Protein AF-A0A355FZD2-F1 (afdb_monomer_lite)

pLDDT: mean 85.62, std 5.89, range [58.22, 92.94]

Radius of gyration: 15.49 Å; chains: 1; bounding box: 41×20×41 Å

Sequence (109 aa):
MLLRSAFLITLTTYLLLILAESLKPGFVSNYFSAHWLLLVSLVLFAGTVHRGKSLEISPWLGWVLTTVVAIVAGVVTWNLGEPLGSLRPILTLLALALPFTIHRILDPS

Foldseek 3Di:
DVLLVLLVVLVLVLLVVLLVCLVPPCPDVVPHDSVVSVVVSVVSVVVCVVVVHDNPDPPVNLVVVLQSQLSSQLSNLLSVVPVVPPCSVVNSVCSNCVSVVVSCVVPVD

Secondary structure (DSSP, 8-state):
-HHHHHHHHHHHHHHHHHHHHHHSTTTTTTT--THHHHHHHHHHHHHHHHTT------HHHHHHHHHHHHHHHHHHHHHHTGGGGGGHHHHHHHHHHHHHHHHHHH---

Structure (mmCIF, N/CA/C/O backbone):
data_AF-A0A355FZD2-F1
#
_entry.id   AF-A0A355FZD2-F1
#
loop_
_atom_site.group_PDB
_atom_site.id
_atom_site.type_symbol
_atom_site.label_atom_id
_atom_site.label_alt_id
_atom_site.label_comp_id
_atom_site.label_asym_id
_atom_site.label_entity_id
_atom_site.label_seq_id
_atom_site.pdbx_PDB_ins_code
_atom_site.Cartn_x
_atom_site.Cartn_y
_atom_site.Cartn_z
_atom_site.occupancy
_atom_site.B_iso_or_equiv
_atom_site.auth_seq_id
_atom_site.auth_comp_id
_atom_site.auth_asym_id
_atom_site.auth_atom_id
_atom_site.pdbx_PDB_model_num
ATOM 1 N N . MET A 1 1 ? 17.642 -3.879 -12.664 1.00 65.94 1 MET A N 1
ATOM 2 C CA . MET A 1 1 ? 17.186 -5.112 -12.003 1.00 65.94 1 MET A CA 1
ATOM 3 C C . MET A 1 1 ? 17.273 -4.950 -10.496 1.00 65.94 1 MET A C 1
ATOM 5 O O . MET A 1 1 ? 16.217 -4.769 -9.921 1.00 65.94 1 MET A O 1
ATOM 9 N N . LEU A 1 2 ? 18.463 -4.818 -9.892 1.00 81.38 2 LEU A N 1
ATOM 10 C CA . LEU A 1 2 ? 18.624 -4.636 -8.433 1.00 81.38 2 LEU A CA 1
ATOM 11 C C . LEU A 1 2 ? 17.707 -3.571 -7.794 1.00 81.38 2 LEU A C 1
ATOM 13 O O . LEU A 1 2 ? 16.952 -3.904 -6.894 1.00 81.38 2 LEU A O 1
ATOM 17 N N . LEU A 1 3 ? 17.696 -2.329 -8.298 1.00 82.56 3 LEU A N 1
ATOM 18 C CA . LEU A 1 3 ? 16.832 -1.254 -7.766 1.00 82.56 3 LEU A CA 1
ATOM 19 C C . LEU A 1 3 ? 15.327 -1.563 -7.852 1.00 82.56 3 LEU A C 1
ATOM 21 O O . LEU A 1 3 ? 14.585 -1.209 -6.946 1.00 82.56 3 LEU A O 1
ATOM 25 N N . ARG A 1 4 ? 14.885 -2.252 -8.915 1.00 77.62 4 ARG A N 1
ATOM 26 C CA . ARG A 1 4 ? 13.473 -2.627 -9.109 1.00 77.62 4 ARG A CA 1
ATOM 27 C C . ARG A 1 4 ? 13.054 -3.687 -8.095 1.00 77.62 4 ARG A C 1
ATOM 29 O O . ARG A 1 4 ? 12.030 -3.546 -7.443 1.00 77.62 4 ARG A O 1
ATOM 36 N N . SER A 1 5 ? 13.866 -4.734 -7.956 1.00 83.88 5 SER A N 1
ATOM 37 C CA . SER A 1 5 ? 13.629 -5.799 -6.982 1.00 83.88 5 SER A CA 1
ATOM 38 C C . SER A 1 5 ? 13.672 -5.251 -5.559 1.00 83.88 5 SER A C 1
ATOM 40 O O . SER A 1 5 ? 12.774 -5.538 -4.778 1.00 83.88 5 SER A O 1
ATOM 42 N N . ALA A 1 6 ? 14.657 -4.402 -5.249 1.00 85.75 6 ALA A N 1
ATOM 43 C CA . ALA A 1 6 ? 14.754 -3.733 -3.958 1.00 85.75 6 ALA A C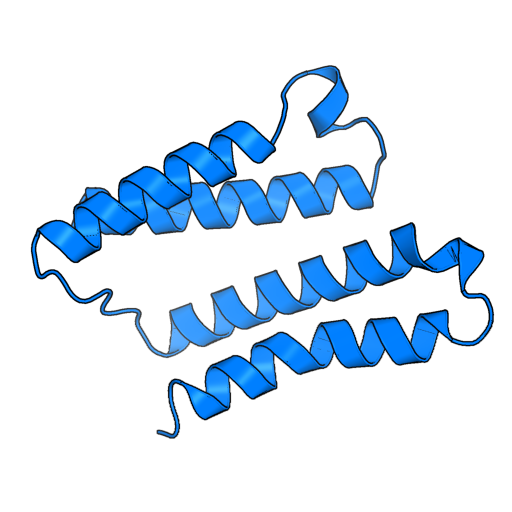A 1
ATOM 44 C C . ALA A 1 6 ? 13.506 -2.888 -3.672 1.00 85.75 6 ALA A C 1
ATOM 46 O O . ALA A 1 6 ? 12.935 -3.047 -2.604 1.00 85.75 6 ALA A O 1
ATOM 47 N N . PHE A 1 7 ? 13.042 -2.078 -4.636 1.00 87.25 7 PHE A N 1
ATOM 48 C CA . PHE A 1 7 ? 11.809 -1.292 -4.514 1.00 87.25 7 PHE A CA 1
ATOM 49 C C . PHE A 1 7 ? 10.596 -2.171 -4.186 1.00 87.25 7 PHE A C 1
ATOM 51 O O . PHE A 1 7 ? 9.903 -1.915 -3.203 1.00 87.25 7 PHE A O 1
ATOM 58 N N . LEU A 1 8 ? 10.362 -3.227 -4.974 1.00 85.81 8 LEU A N 1
ATOM 59 C CA . LEU A 1 8 ? 9.219 -4.122 -4.779 1.00 85.81 8 LEU A CA 1
ATOM 60 C C . LEU A 1 8 ? 9.273 -4.831 -3.424 1.00 85.81 8 LEU A C 1
ATOM 62 O O . LEU A 1 8 ? 8.253 -4.928 -2.745 1.00 85.81 8 LEU A O 1
ATOM 66 N N . ILE A 1 9 ? 10.457 -5.284 -3.008 1.00 87.38 9 ILE A N 1
ATOM 67 C CA . ILE A 1 9 ? 10.660 -5.911 -1.700 1.00 87.38 9 ILE A CA 1
ATOM 68 C C . ILE A 1 9 ? 10.382 -4.899 -0.588 1.00 87.38 9 ILE A C 1
ATOM 70 O O . ILE A 1 9 ? 9.591 -5.192 0.302 1.00 87.38 9 ILE A O 1
ATOM 74 N N . THR A 1 10 ? 10.968 -3.697 -0.640 1.00 89.19 10 THR A N 1
ATOM 75 C CA . THR A 1 10 ? 10.756 -2.677 0.401 1.00 89.19 10 THR A CA 1
ATOM 76 C C . THR A 1 10 ? 9.303 -2.233 0.488 1.00 89.19 10 THR A C 1
ATOM 78 O O . THR A 1 10 ? 8.785 -2.094 1.593 1.00 89.19 10 THR A O 1
ATOM 81 N N . LEU A 1 11 ? 8.629 -2.071 -0.653 1.00 88.50 11 LEU A N 1
ATOM 82 C CA . LEU A 1 11 ? 7.221 -1.694 -0.705 1.00 88.50 11 LEU A CA 1
ATOM 83 C C . LEU A 1 11 ? 6.332 -2.799 -0.129 1.00 88.50 11 LEU A C 1
ATOM 85 O O . LEU A 1 11 ? 5.464 -2.525 0.694 1.00 88.50 11 LEU A O 1
ATOM 89 N N . THR A 1 12 ? 6.574 -4.051 -0.517 1.00 87.06 12 THR A N 1
ATOM 90 C CA . THR A 1 12 ? 5.804 -5.198 -0.012 1.00 87.06 12 THR A CA 1
ATOM 91 C C . THR A 1 12 ? 6.009 -5.368 1.491 1.00 87.06 12 THR A C 1
ATOM 93 O O . THR A 1 12 ? 5.039 -5.511 2.232 1.00 87.06 12 THR A O 1
ATOM 96 N N . THR A 1 13 ? 7.251 -5.278 1.970 1.00 88.81 13 THR A N 1
ATOM 97 C CA . THR A 1 13 ? 7.566 -5.330 3.403 1.00 88.81 13 THR A CA 1
ATOM 98 C C . THR A 1 13 ? 6.885 -4.197 4.164 1.00 88.81 13 THR A C 1
ATOM 100 O O . THR A 1 13 ? 6.306 -4.437 5.219 1.00 88.81 13 THR A O 1
ATOM 103 N N . TYR A 1 14 ? 6.895 -2.975 3.627 1.00 90.94 14 TYR A N 1
ATOM 104 C CA . TYR A 1 14 ? 6.184 -1.845 4.223 1.00 90.94 14 TYR A CA 1
ATOM 105 C C . TYR A 1 14 ? 4.677 -2.110 4.349 1.00 90.94 14 TYR A C 1
ATOM 107 O O . TYR A 1 14 ? 4.111 -1.917 5.425 1.00 90.94 14 TYR A O 1
ATOM 115 N N . LEU A 1 15 ? 4.043 -2.609 3.284 1.00 88.62 15 LEU A N 1
ATOM 116 C CA . LEU A 1 15 ? 2.618 -2.954 3.279 1.00 88.62 15 LEU A CA 1
ATOM 117 C C . LEU A 1 15 ? 2.284 -4.027 4.324 1.00 88.62 15 LEU A C 1
ATOM 119 O O . LEU A 1 15 ? 1.316 -3.877 5.070 1.00 88.62 15 LEU A O 1
ATOM 123 N N . LEU A 1 16 ? 3.105 -5.075 4.429 1.00 87.75 16 LEU A N 1
ATOM 124 C CA . LEU A 1 16 ? 2.932 -6.129 5.433 1.00 87.75 16 LEU A CA 1
ATOM 125 C C . LEU A 1 16 ? 3.109 -5.608 6.865 1.00 87.75 16 LEU A C 1
ATOM 127 O O . LEU A 1 16 ? 2.367 -6.007 7.760 1.00 87.75 16 LEU A O 1
ATOM 131 N N . LEU A 1 17 ? 4.062 -4.704 7.091 1.00 88.50 17 LEU A N 1
ATOM 132 C CA . LEU A 1 17 ? 4.277 -4.101 8.405 1.00 88.50 17 LEU A CA 1
ATOM 133 C C . LEU A 1 17 ? 3.117 -3.189 8.811 1.00 88.50 17 LEU A C 1
ATOM 135 O O . LEU A 1 17 ? 2.677 -3.253 9.955 1.00 88.50 17 LEU A O 1
ATOM 139 N N . ILE A 1 18 ? 2.570 -2.397 7.885 1.00 87.88 18 ILE A N 1
ATOM 140 C CA . ILE A 1 18 ? 1.353 -1.616 8.153 1.00 87.88 18 ILE A CA 1
ATOM 141 C C . ILE A 1 18 ? 0.168 -2.521 8.458 1.00 87.88 18 ILE A C 1
ATOM 143 O O . ILE A 1 18 ? -0.616 -2.219 9.360 1.00 87.88 18 ILE A O 1
ATOM 147 N N . LEU A 1 19 ? 0.033 -3.632 7.733 1.00 86.25 19 LEU A N 1
ATOM 148 C CA . LEU A 1 19 ? -1.014 -4.605 8.013 1.00 86.25 19 LEU A CA 1
ATOM 149 C C . LEU A 1 19 ? -0.884 -5.145 9.440 1.00 86.25 19 LEU A C 1
ATOM 151 O O . LEU A 1 19 ? -1.860 -5.155 10.185 1.00 86.25 19 LEU A O 1
ATOM 155 N N . ALA A 1 20 ? 0.325 -5.544 9.836 1.00 85.75 20 ALA A N 1
ATOM 156 C CA . ALA A 1 20 ? 0.597 -6.056 11.173 1.00 85.75 20 ALA A CA 1
ATOM 157 C C . ALA A 1 20 ? 0.345 -5.005 12.269 1.00 85.75 20 ALA A C 1
ATOM 159 O O . ALA A 1 20 ? -0.284 -5.325 13.276 1.00 85.75 20 ALA A O 1
ATOM 160 N N . GLU A 1 21 ? 0.761 -3.754 12.050 1.00 87.56 21 GLU A N 1
ATOM 161 C CA . GLU A 1 21 ? 0.470 -2.623 12.945 1.00 87.56 21 GLU A CA 1
ATOM 162 C C . GLU A 1 21 ? -1.038 -2.387 13.094 1.00 87.56 21 GLU A C 1
ATOM 164 O O . GLU A 1 21 ? -1.527 -2.125 14.189 1.00 87.56 21 GLU A O 1
ATOM 169 N N . SER A 1 22 ? -1.791 -2.526 12.001 1.00 82.81 22 SER A N 1
ATOM 170 C CA . SER A 1 22 ? -3.246 -2.344 12.008 1.00 82.81 22 SER A CA 1
ATOM 171 C C . SER A 1 22 ? -3.966 -3.466 12.756 1.00 82.81 22 SER A C 1
ATOM 173 O O . SER A 1 22 ? -4.980 -3.222 13.400 1.00 82.81 22 SER A O 1
ATOM 175 N N . LEU A 1 23 ? -3.457 -4.700 12.678 1.00 85.12 23 LEU A N 1
ATOM 176 C CA . LEU A 1 23 ? -4.012 -5.843 13.409 1.00 85.12 23 LEU A CA 1
ATOM 177 C C . LEU A 1 23 ? -3.659 -5.805 14.900 1.00 85.12 23 LEU A C 1
ATOM 179 O O . LEU A 1 23 ? -4.458 -6.226 15.735 1.00 85.12 23 LEU A O 1
ATOM 183 N N . LYS A 1 24 ? -2.461 -5.321 15.238 1.00 85.50 24 LYS A N 1
ATOM 184 C CA . LYS A 1 24 ? -1.993 -5.175 16.614 1.00 85.50 24 LYS A CA 1
ATOM 185 C C . LYS A 1 24 ? -1.289 -3.822 16.773 1.00 85.50 24 LYS A C 1
ATOM 187 O O . LYS A 1 24 ? -0.100 -3.727 16.453 1.00 85.50 24 LYS A O 1
ATOM 192 N N . PRO A 1 25 ? -1.985 -2.807 17.318 1.00 85.12 25 PRO A N 1
ATOM 193 C CA . PRO A 1 25 ? -1.392 -1.499 17.573 1.00 85.12 25 PRO A CA 1
ATOM 194 C C . PRO A 1 25 ? -0.110 -1.622 18.405 1.00 85.12 25 PRO A C 1
ATOM 196 O O . PRO A 1 25 ? -0.077 -2.359 19.396 1.00 85.12 25 PRO A O 1
ATOM 199 N N . GLY A 1 26 ? 0.955 -0.932 17.995 1.00 85.19 26 GLY A N 1
ATOM 200 C CA . GLY A 1 26 ? 2.258 -1.002 18.659 1.00 85.19 26 GLY A CA 1
ATOM 201 C C . GLY A 1 26 ? 3.159 -2.153 18.200 1.00 85.19 26 GLY A C 1
ATOM 202 O O . GLY A 1 26 ? 4.290 -2.251 18.670 1.00 85.19 26 GLY A O 1
ATOM 203 N N . PHE A 1 27 ? 2.718 -3.053 17.316 1.00 86.81 27 PHE A N 1
ATOM 204 C CA . PHE A 1 27 ? 3.550 -4.190 16.903 1.00 86.81 27 PHE A CA 1
ATOM 205 C C . PHE A 1 27 ? 4.839 -3.757 16.192 1.00 86.81 27 PHE A C 1
ATOM 207 O O . PHE A 1 27 ? 5.918 -4.263 16.503 1.00 86.81 27 PHE A O 1
ATOM 214 N N . VAL A 1 28 ? 4.735 -2.810 15.265 1.00 85.56 28 VAL A N 1
ATOM 215 C CA . VAL A 1 28 ? 5.866 -2.247 14.524 1.00 85.56 28 VAL A CA 1
ATOM 216 C C . VAL A 1 28 ? 6.313 -0.949 15.181 1.00 85.56 28 VAL A C 1
ATOM 218 O O . VAL A 1 28 ? 7.502 -0.785 15.454 1.00 85.56 28 VAL A O 1
ATOM 221 N N . SER A 1 29 ? 5.370 -0.059 15.500 1.00 87.69 29 SER A N 1
ATOM 222 C CA . SER A 1 29 ? 5.669 1.303 15.963 1.00 87.69 29 SER A CA 1
ATOM 223 C C . SER A 1 29 ? 6.415 1.375 17.304 1.00 87.69 29 SER A C 1
ATOM 225 O O . SER A 1 29 ? 7.146 2.341 17.519 1.00 87.69 29 SER A O 1
ATOM 227 N N . ASN A 1 30 ? 6.336 0.344 18.158 1.00 86.81 30 ASN A N 1
ATOM 228 C CA . ASN A 1 30 ? 7.112 0.283 19.407 1.00 86.81 30 ASN A CA 1
ATOM 229 C C . ASN A 1 30 ? 8.620 0.087 19.187 1.00 86.81 30 ASN A C 1
ATOM 231 O O . ASN A 1 30 ? 9.413 0.413 20.067 1.00 86.81 30 ASN A O 1
ATOM 235 N N . TYR A 1 31 ? 9.021 -0.464 18.040 1.00 85.31 31 TYR A N 1
ATOM 236 C CA . TYR A 1 31 ? 10.417 -0.806 17.754 1.00 85.31 31 TYR A CA 1
ATOM 237 C C . TYR A 1 31 ? 10.975 -0.035 16.560 1.00 85.31 31 TYR A C 1
ATOM 239 O O . TYR A 1 31 ? 12.179 0.208 16.483 1.00 85.31 31 TYR A O 1
ATOM 247 N N . PHE A 1 32 ? 10.119 0.331 15.605 1.00 84.81 32 PHE A N 1
ATOM 248 C CA . PHE A 1 32 ? 10.534 0.891 14.330 1.00 84.81 32 PHE A CA 1
ATOM 249 C C . PHE A 1 32 ? 9.409 1.700 13.672 1.00 84.81 32 PHE A C 1
ATOM 251 O O . PHE A 1 32 ? 8.264 1.263 13.592 1.00 84.81 32 PHE A O 1
ATOM 258 N N . SER A 1 33 ? 9.727 2.866 13.107 1.00 85.69 33 SER A N 1
ATOM 259 C CA . SER A 1 33 ? 8.752 3.590 12.284 1.00 85.69 33 SER A CA 1
ATOM 260 C C . SER A 1 33 ? 8.736 3.023 10.865 1.00 85.69 33 SER A C 1
ATOM 262 O O . SER A 1 33 ? 9.652 3.265 10.077 1.00 85.69 33 SER A O 1
ATOM 264 N N . ALA A 1 34 ? 7.659 2.308 10.517 1.00 84.00 34 ALA A N 1
ATOM 265 C CA . ALA A 1 34 ? 7.460 1.720 9.189 1.00 84.00 34 ALA A CA 1
ATOM 266 C C . ALA A 1 34 ? 7.582 2.752 8.051 1.00 84.00 34 ALA A C 1
ATOM 268 O O . ALA A 1 34 ? 7.999 2.413 6.948 1.00 84.00 34 ALA A O 1
ATOM 269 N N . HIS A 1 35 ? 7.293 4.029 8.317 1.00 86.81 35 HIS A N 1
ATOM 270 C CA . HIS A 1 35 ? 7.381 5.117 7.340 1.00 86.81 35 HIS A CA 1
ATOM 271 C C . HIS A 1 35 ? 8.799 5.337 6.788 1.00 86.81 35 HIS A C 1
ATOM 273 O O . HIS A 1 35 ? 8.943 5.802 5.658 1.00 86.81 35 HIS A O 1
ATOM 279 N N . TRP A 1 36 ? 9.851 4.941 7.514 1.00 86.44 36 TRP A N 1
ATOM 280 C CA . TRP A 1 36 ? 11.212 4.958 6.969 1.00 86.44 36 TRP A CA 1
ATOM 281 C C . TRP A 1 36 ? 11.371 4.009 5.779 1.00 86.44 36 TRP A C 1
ATOM 283 O O . TRP A 1 36 ? 12.063 4.343 4.819 1.00 86.44 36 TRP A O 1
ATOM 293 N N . LEU A 1 37 ? 10.689 2.859 5.788 1.00 87.25 37 LEU A N 1
ATOM 294 C CA . LEU A 1 37 ? 10.692 1.938 4.647 1.00 87.25 37 LEU A CA 1
ATOM 295 C C . LEU A 1 37 ? 9.952 2.521 3.446 1.00 87.25 37 LEU A C 1
ATOM 297 O O . LEU A 1 37 ? 10.393 2.317 2.318 1.00 87.25 37 LEU A O 1
ATOM 301 N N . LEU A 1 38 ? 8.881 3.288 3.673 1.00 88.19 38 LEU A N 1
ATOM 302 C CA . LEU A 1 38 ? 8.213 4.022 2.599 1.00 88.19 38 LEU A CA 1
ATOM 303 C C . LEU A 1 38 ? 9.162 5.042 1.961 1.00 88.19 38 LEU A C 1
ATOM 305 O O . LEU A 1 38 ? 9.241 5.120 0.736 1.00 88.19 38 LEU A O 1
ATOM 309 N N . LEU A 1 39 ? 9.925 5.775 2.775 1.00 87.69 39 LEU A N 1
ATOM 310 C CA . LEU A 1 39 ? 10.909 6.737 2.282 1.00 87.69 39 LEU A CA 1
ATOM 311 C C . LEU A 1 39 ? 12.011 6.050 1.459 1.00 87.69 39 LEU A C 1
ATOM 313 O O . LEU A 1 39 ? 12.312 6.491 0.351 1.00 87.69 39 LEU A O 1
ATOM 317 N N . VAL A 1 40 ? 12.555 4.926 1.940 1.00 88.56 40 VAL A N 1
ATOM 318 C CA . VAL A 1 40 ? 13.521 4.111 1.178 1.00 88.56 40 VAL A CA 1
ATOM 319 C C . VAL A 1 40 ? 12.909 3.623 -0.137 1.00 88.56 40 VAL A C 1
ATOM 321 O O . VAL A 1 40 ? 13.534 3.739 -1.192 1.00 88.56 40 VAL A O 1
ATOM 324 N N . SER A 1 41 ? 11.671 3.131 -0.098 1.00 88.75 41 SER A N 1
ATOM 325 C CA . SER A 1 41 ? 10.947 2.682 -1.286 1.00 88.75 41 SER A CA 1
ATOM 326 C C . SER A 1 41 ? 10.784 3.814 -2.306 1.00 88.75 41 SER A C 1
ATOM 328 O O . SER A 1 41 ? 11.004 3.608 -3.499 1.00 88.75 41 SER A O 1
ATOM 330 N N . LEU A 1 42 ? 10.470 5.031 -1.857 1.00 89.06 42 LEU A N 1
ATOM 331 C CA . LEU A 1 42 ? 10.341 6.200 -2.727 1.00 89.06 42 LEU A CA 1
ATOM 332 C C . LEU A 1 42 ? 11.675 6.565 -3.400 1.00 89.06 42 LEU A C 1
ATOM 334 O O . LEU A 1 42 ? 11.706 6.840 -4.600 1.00 89.06 42 LEU A O 1
ATOM 338 N N . VAL A 1 43 ? 12.786 6.505 -2.661 1.00 89.62 43 VAL A N 1
ATOM 339 C CA . VAL A 1 43 ? 14.134 6.745 -3.207 1.00 89.62 43 VAL A CA 1
ATOM 340 C C . VAL A 1 43 ? 14.502 5.690 -4.255 1.00 89.62 43 VAL A C 1
ATOM 342 O O . VAL A 1 43 ? 15.010 6.029 -5.327 1.00 89.62 43 VAL A O 1
ATOM 345 N N . LEU A 1 44 ? 14.212 4.413 -3.991 1.00 88.06 44 LEU A N 1
ATOM 346 C CA . LEU A 1 44 ? 14.460 3.324 -4.942 1.00 88.06 44 LEU A CA 1
ATOM 347 C C . LEU A 1 44 ? 13.602 3.464 -6.207 1.00 88.06 44 LEU A C 1
ATOM 349 O O . LEU A 1 44 ? 14.094 3.231 -7.317 1.00 88.06 44 LEU A O 1
ATOM 353 N N . PHE A 1 45 ? 12.348 3.893 -6.059 1.00 87.12 45 PHE A N 1
ATOM 354 C CA . PHE A 1 45 ? 11.467 4.205 -7.181 1.00 87.12 45 PHE A CA 1
ATOM 355 C C . PHE A 1 45 ? 12.027 5.352 -8.028 1.00 87.12 45 PHE A C 1
ATOM 357 O O . PHE A 1 45 ? 12.239 5.180 -9.230 1.00 87.12 45 PHE A O 1
ATOM 364 N N . ALA A 1 46 ? 12.366 6.481 -7.4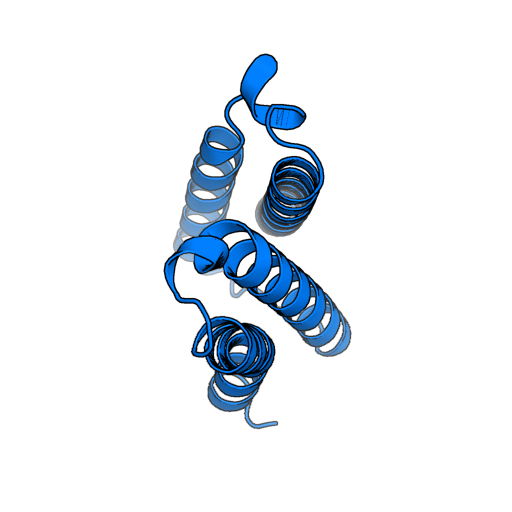00 1.00 86.06 46 ALA A N 1
ATOM 365 C CA . ALA A 1 46 ? 12.944 7.639 -8.078 1.00 86.06 46 ALA A CA 1
ATOM 366 C C . ALA A 1 46 ? 14.242 7.279 -8.820 1.00 86.06 46 ALA A C 1
ATOM 368 O O . ALA A 1 46 ? 14.412 7.634 -9.986 1.00 86.06 46 ALA A O 1
ATOM 369 N N . GLY A 1 47 ? 15.124 6.489 -8.197 1.00 84.38 47 GLY A N 1
ATOM 370 C CA . GLY A 1 47 ? 16.349 5.998 -8.835 1.00 84.38 47 GLY A CA 1
ATOM 371 C C . GLY A 1 47 ? 16.092 5.056 -10.020 1.00 84.38 47 GLY A C 1
ATOM 372 O O . GLY A 1 47 ? 16.887 5.006 -10.962 1.00 84.38 47 GLY A O 1
ATOM 373 N N . THR A 1 48 ? 14.978 4.323 -10.008 1.00 84.06 48 THR A N 1
ATOM 374 C CA . THR A 1 48 ? 14.564 3.458 -11.120 1.00 84.06 48 THR A CA 1
ATOM 375 C C . THR A 1 48 ? 14.056 4.287 -12.303 1.00 84.06 48 THR A C 1
ATOM 377 O O . THR A 1 48 ? 14.508 4.071 -13.432 1.00 84.06 48 THR A O 1
ATOM 380 N N . VAL A 1 49 ? 13.193 5.272 -12.036 1.00 83.19 49 VAL A N 1
ATOM 381 C CA . VAL A 1 49 ? 12.647 6.195 -13.046 1.00 83.19 49 VAL A CA 1
ATOM 382 C C . VAL A 1 49 ? 13.751 7.056 -13.660 1.00 83.19 49 VAL A C 1
ATOM 384 O O . VAL A 1 49 ? 13.840 7.152 -14.881 1.00 83.19 49 VAL A O 1
ATOM 387 N N . HIS A 1 50 ? 14.653 7.605 -12.840 1.00 85.44 50 HIS A N 1
ATOM 388 C CA . HIS A 1 50 ? 15.767 8.438 -13.308 1.00 85.44 50 HIS A CA 1
ATOM 389 C C . HIS A 1 50 ? 16.684 7.707 -14.301 1.00 85.44 50 HIS A C 1
ATOM 391 O O . HIS A 1 50 ? 17.231 8.314 -15.215 1.00 85.44 50 HIS A O 1
ATOM 397 N N . ARG A 1 51 ? 16.821 6.380 -14.177 1.00 83.62 51 ARG A N 1
ATOM 398 C CA . ARG A 1 51 ? 17.606 5.555 -15.111 1.00 83.62 51 ARG A CA 1
ATOM 399 C C . ARG A 1 51 ? 16.850 5.183 -16.394 1.00 83.62 51 ARG A C 1
ATOM 401 O O . ARG A 1 51 ? 17.312 4.299 -17.114 1.00 83.62 51 ARG A O 1
ATOM 408 N N . GLY A 1 52 ? 15.684 5.780 -16.648 1.00 73.38 52 GLY A N 1
ATOM 409 C CA . GLY A 1 52 ? 14.840 5.481 -17.811 1.00 73.38 52 GLY A CA 1
ATOM 410 C C . GLY A 1 52 ? 14.312 4.045 -17.821 1.00 73.38 52 GLY A C 1
ATOM 411 O O . GLY A 1 52 ? 13.941 3.515 -18.865 1.00 73.38 52 GLY A O 1
ATOM 412 N N . LYS A 1 53 ? 14.325 3.364 -16.670 1.00 73.56 53 LYS A N 1
ATOM 413 C CA . LYS A 1 53 ? 13.958 1.954 -16.569 1.00 73.56 53 LYS A CA 1
ATOM 414 C C . LYS A 1 53 ? 12.486 1.841 -16.190 1.00 73.56 53 LYS A C 1
ATOM 416 O O . LYS A 1 53 ? 12.160 1.939 -15.016 1.00 73.56 53 LYS A O 1
ATOM 421 N N . SER A 1 54 ? 11.631 1.517 -17.163 1.00 67.56 54 SER A N 1
ATOM 422 C CA . SER A 1 54 ? 10.227 1.127 -16.930 1.00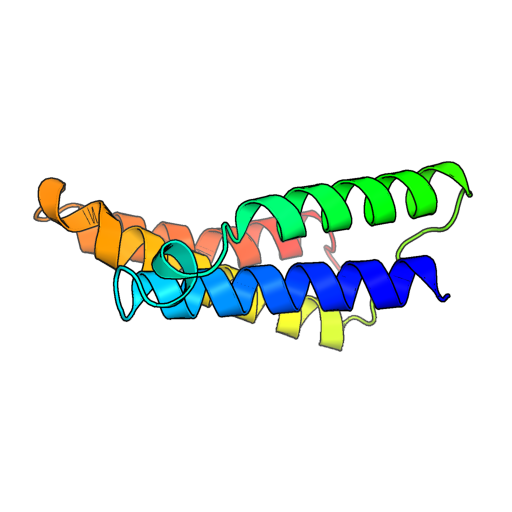 67.56 54 SER A CA 1
ATOM 423 C C . SER A 1 54 ? 10.134 -0.000 -15.894 1.00 67.56 54 SER A C 1
ATOM 425 O O . SER A 1 54 ? 10.930 -0.937 -15.941 1.00 67.56 54 SER A O 1
ATOM 427 N N . LEU A 1 55 ? 9.213 0.071 -14.934 1.00 69.75 55 LEU A N 1
ATOM 428 C CA . LEU A 1 55 ? 8.904 -1.073 -14.078 1.00 69.75 55 LEU A CA 1
ATOM 429 C C . LEU A 1 55 ? 8.055 -2.055 -14.888 1.00 69.75 55 LEU A C 1
ATOM 431 O O . LEU A 1 55 ? 6.835 -2.011 -14.854 1.00 69.75 55 LEU A O 1
ATOM 435 N N . GLU A 1 56 ? 8.719 -2.942 -15.623 1.00 72.81 56 GLU A N 1
ATOM 436 C CA . GLU A 1 56 ? 8.066 -4.105 -16.223 1.00 72.81 56 GLU A CA 1
ATOM 437 C C . GLU A 1 56 ? 7.697 -5.069 -15.094 1.00 72.81 56 GLU A C 1
ATOM 439 O O . GLU A 1 56 ? 8.524 -5.845 -14.606 1.00 72.81 56 GLU A O 1
ATOM 444 N N . ILE A 1 57 ? 6.469 -4.929 -14.608 1.00 74.75 57 ILE A N 1
ATOM 445 C CA . ILE A 1 57 ? 5.856 -5.827 -13.637 1.00 74.75 57 ILE A CA 1
ATOM 446 C C . ILE A 1 57 ? 5.106 -6.880 -14.449 1.00 74.75 57 ILE A C 1
ATOM 448 O O . ILE A 1 57 ? 4.388 -6.541 -15.387 1.00 74.75 57 ILE A O 1
ATOM 452 N N . SER A 1 58 ? 5.285 -8.163 -14.127 1.00 82.25 58 SER A N 1
ATOM 453 C CA . SER A 1 58 ? 4.506 -9.205 -14.796 1.00 82.25 58 SER A CA 1
ATOM 454 C C . SER A 1 58 ? 3.014 -9.035 -14.470 1.00 82.25 58 SER A C 1
ATOM 456 O O . SER A 1 58 ? 2.695 -8.674 -13.333 1.00 82.25 58 SER A O 1
ATOM 458 N N . PRO A 1 59 ? 2.091 -9.341 -15.401 1.00 82.12 59 PRO A N 1
ATOM 459 C CA . PRO A 1 59 ? 0.654 -9.159 -15.170 1.00 82.12 59 PRO A CA 1
ATOM 460 C C . PRO A 1 59 ? 0.173 -9.846 -13.884 1.00 82.12 59 PRO A C 1
ATOM 462 O O . PRO A 1 59 ? -0.510 -9.247 -13.059 1.00 82.12 59 PRO A O 1
ATOM 465 N N . TRP A 1 60 ? 0.635 -11.079 -13.644 1.00 84.31 60 TRP A N 1
ATOM 466 C CA . TRP A 1 60 ? 0.371 -11.822 -12.408 1.00 84.31 60 TRP A CA 1
ATOM 467 C C . TRP A 1 60 ? 0.838 -11.080 -11.146 1.00 84.31 60 TRP A C 1
ATOM 469 O O . TRP A 1 60 ? 0.092 -10.976 -10.174 1.00 84.31 60 TRP A O 1
ATOM 479 N N . LEU A 1 61 ? 2.067 -10.551 -11.147 1.00 82.44 61 LEU A N 1
ATOM 480 C CA . LEU A 1 61 ? 2.609 -9.841 -9.989 1.00 82.44 61 LEU A CA 1
ATOM 481 C C . LEU A 1 61 ? 1.857 -8.527 -9.735 1.00 82.44 61 LEU A C 1
ATOM 483 O O . LEU A 1 61 ? 1.670 -8.159 -8.577 1.00 82.44 61 LEU A O 1
ATOM 487 N N . GLY A 1 62 ? 1.380 -7.861 -10.792 1.00 85.12 62 GLY A N 1
ATOM 488 C CA . GLY A 1 62 ? 0.495 -6.701 -10.687 1.00 85.12 62 GLY A CA 1
ATOM 489 C C . GLY A 1 62 ? -0.780 -7.023 -9.908 1.00 85.12 62 GLY A C 1
ATOM 490 O O . GLY A 1 62 ? -1.079 -6.349 -8.925 1.00 85.12 62 GLY A O 1
ATOM 491 N N . TRP A 1 63 ? -1.470 -8.111 -10.261 1.00 86.25 63 TRP A N 1
ATOM 492 C CA . TRP A 1 63 ? -2.667 -8.571 -9.544 1.00 86.25 63 TRP A CA 1
ATOM 493 C C . TRP A 1 63 ? -2.401 -8.926 -8.078 1.00 86.25 63 TRP A C 1
ATOM 495 O O . TRP A 1 63 ? -3.192 -8.565 -7.201 1.00 86.25 63 TRP A O 1
ATOM 505 N N . VAL A 1 64 ? -1.279 -9.595 -7.792 1.00 88.25 64 VAL A N 1
ATOM 506 C CA . VAL A 1 64 ? -0.880 -9.922 -6.414 1.00 88.25 64 VAL A CA 1
ATOM 507 C C . VAL A 1 64 ? -0.654 -8.646 -5.601 1.00 88.25 64 VAL A C 1
ATOM 509 O O . VAL A 1 64 ? -1.217 -8.511 -4.516 1.00 88.25 64 VAL A O 1
ATOM 512 N N . LEU A 1 65 ? 0.112 -7.686 -6.127 1.00 84.88 65 LEU A N 1
ATOM 513 C CA . LEU A 1 65 ? 0.377 -6.419 -5.439 1.00 84.88 65 LEU A CA 1
ATOM 514 C C . LEU A 1 65 ? -0.906 -5.613 -5.223 1.00 84.88 65 LEU A C 1
ATOM 516 O O . LEU A 1 65 ? -1.128 -5.124 -4.117 1.00 84.88 65 LEU A O 1
ATOM 520 N N . THR A 1 66 ? -1.778 -5.533 -6.228 1.00 87.88 66 THR A N 1
ATOM 521 C CA . THR A 1 66 ? -3.090 -4.880 -6.109 1.00 87.88 66 THR A CA 1
ATOM 522 C C . THR A 1 66 ? -3.930 -5.518 -5.006 1.00 87.88 66 THR A C 1
ATOM 524 O O . THR A 1 66 ? -4.506 -4.807 -4.186 1.00 87.88 66 THR A O 1
ATOM 527 N N . THR A 1 67 ? -3.949 -6.850 -4.931 1.00 89.88 67 THR A N 1
ATOM 528 C CA . THR A 1 67 ? -4.682 -7.58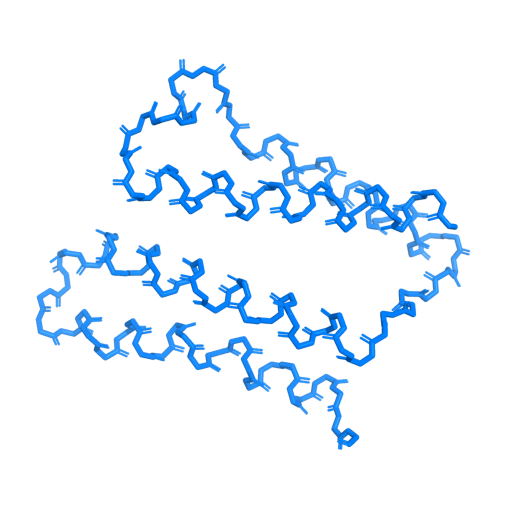3 -3.889 1.00 89.88 67 THR A CA 1
ATOM 529 C C . THR A 1 67 ? -4.118 -7.291 -2.500 1.00 89.88 67 THR A C 1
ATOM 531 O O . THR A 1 67 ? -4.879 -7.017 -1.574 1.00 89.88 67 THR A O 1
ATOM 534 N N . VAL A 1 68 ? -2.789 -7.285 -2.350 1.00 87.75 68 VAL A N 1
ATOM 535 C CA . VAL A 1 68 ? -2.134 -6.935 -1.079 1.00 87.75 68 VAL A CA 1
ATOM 536 C C . VAL A 1 68 ? -2.490 -5.504 -0.670 1.00 87.75 68 VAL A C 1
ATOM 538 O O . VAL A 1 68 ? -2.896 -5.284 0.468 1.00 87.75 68 VAL A O 1
ATOM 541 N N . VAL A 1 69 ? -2.406 -4.540 -1.591 1.00 88.50 69 VAL A N 1
ATOM 542 C CA . VAL A 1 69 ? -2.763 -3.137 -1.325 1.00 88.50 69 VAL A CA 1
ATOM 543 C C . VAL A 1 69 ? -4.240 -2.997 -0.949 1.00 88.50 69 VAL A C 1
ATOM 545 O O . VAL A 1 69 ? -4.546 -2.285 0.003 1.00 88.50 69 VAL A O 1
ATOM 548 N N . ALA A 1 70 ? -5.146 -3.698 -1.635 1.00 89.62 70 ALA A N 1
ATOM 549 C CA . ALA A 1 70 ? -6.572 -3.710 -1.311 1.00 89.62 70 ALA A CA 1
ATOM 550 C C . ALA A 1 70 ? -6.835 -4.237 0.099 1.00 89.62 70 ALA A C 1
ATOM 552 O O . ALA A 1 70 ? -7.533 -3.581 0.871 1.00 89.62 70 ALA A O 1
ATOM 553 N N . ILE A 1 71 ? -6.233 -5.370 0.468 1.00 90.31 71 ILE A N 1
ATOM 554 C CA . ILE A 1 71 ? -6.367 -5.940 1.815 1.00 90.31 71 ILE A CA 1
ATOM 555 C C . ILE A 1 71 ? -5.850 -4.953 2.864 1.00 90.31 71 ILE A C 1
ATOM 557 O O . ILE A 1 71 ? -6.542 -4.695 3.848 1.00 90.31 71 ILE A O 1
ATOM 561 N N . VAL A 1 72 ? -4.669 -4.367 2.645 1.00 86.94 72 VAL A N 1
ATOM 562 C CA . VAL A 1 72 ? -4.092 -3.373 3.561 1.00 86.94 72 VAL A CA 1
ATOM 563 C C . VAL A 1 72 ? -5.019 -2.172 3.711 1.00 86.94 72 VAL A C 1
ATOM 565 O O . VAL A 1 72 ? -5.349 -1.808 4.836 1.00 86.94 72 VAL A O 1
ATOM 568 N N . ALA A 1 73 ? -5.491 -1.594 2.606 1.00 86.38 73 ALA A N 1
ATOM 569 C CA . ALA A 1 73 ? -6.406 -0.459 2.626 1.00 86.38 73 ALA A CA 1
ATOM 570 C C . ALA A 1 73 ? -7.703 -0.798 3.373 1.00 86.38 73 ALA A C 1
ATOM 572 O O . ALA A 1 73 ? -8.106 -0.058 4.265 1.00 86.38 73 ALA A O 1
ATOM 573 N N . GLY A 1 74 ? -8.311 -1.950 3.083 1.00 90.56 74 GLY A N 1
ATOM 574 C CA . GLY A 1 74 ? -9.520 -2.413 3.758 1.00 90.56 74 GLY A CA 1
ATOM 575 C C . GLY A 1 74 ? -9.333 -2.576 5.266 1.00 90.56 74 GLY A C 1
ATOM 576 O O . GLY A 1 74 ? -10.141 -2.063 6.041 1.00 90.56 74 GLY A O 1
ATOM 577 N N . VAL A 1 75 ? -8.253 -3.234 5.695 1.00 88.50 75 VAL A N 1
ATOM 578 C CA . VAL A 1 75 ? -7.948 -3.445 7.120 1.00 88.50 75 VAL A CA 1
ATOM 579 C C . VAL A 1 75 ? -7.637 -2.123 7.823 1.00 88.50 75 VAL A C 1
ATOM 581 O O . VAL A 1 75 ? -8.142 -1.884 8.919 1.00 88.50 75 VAL A O 1
ATOM 584 N N . VAL A 1 76 ? -6.864 -1.233 7.200 1.00 85.94 76 VAL A N 1
ATOM 585 C CA . VAL A 1 76 ? -6.563 0.097 7.752 1.00 85.94 76 VAL A CA 1
ATOM 586 C C . VAL A 1 76 ? -7.845 0.917 7.902 1.00 85.94 76 VAL A C 1
ATOM 588 O O . VAL A 1 76 ? -8.122 1.424 8.987 1.00 85.94 76 VAL A O 1
ATOM 591 N N . THR A 1 77 ? -8.667 1.009 6.853 1.00 89.56 77 THR A N 1
ATOM 592 C CA . THR A 1 77 ? -9.943 1.739 6.894 1.00 89.56 77 THR A CA 1
ATOM 593 C C . THR A 1 77 ? -10.907 1.127 7.904 1.00 89.56 77 THR A C 1
ATOM 595 O O . THR A 1 77 ? -11.606 1.861 8.598 1.00 89.56 77 THR A O 1
ATOM 598 N N . TRP A 1 78 ? -10.930 -0.201 8.038 1.00 89.94 78 TRP A N 1
ATOM 599 C CA . TRP A 1 78 ? -11.746 -0.859 9.051 1.00 89.94 78 TRP A CA 1
ATOM 600 C C . TRP A 1 78 ? -11.297 -0.486 10.463 1.00 89.94 78 TRP A C 1
ATOM 602 O O . TRP A 1 78 ? -12.150 -0.166 11.282 1.00 89.94 78 TRP A O 1
ATOM 612 N N . ASN A 1 79 ? -9.999 -0.498 10.763 1.00 86.31 79 ASN A N 1
ATOM 613 C CA . ASN A 1 79 ? -9.504 -0.198 12.109 1.00 86.31 79 ASN A CA 1
ATOM 614 C C . ASN A 1 79 ? -9.600 1.293 12.457 1.00 86.31 79 ASN A C 1
ATOM 616 O O . ASN A 1 79 ? -10.062 1.640 13.538 1.00 86.31 79 ASN A O 1
ATOM 620 N N . LEU A 1 80 ? -9.236 2.184 11.533 1.00 84.31 80 LEU A N 1
ATOM 621 C CA . LEU A 1 80 ? -9.280 3.634 11.764 1.00 84.31 80 LEU A CA 1
ATOM 622 C C . LEU A 1 80 ? -10.689 4.228 11.627 1.00 84.31 80 LEU A C 1
ATOM 624 O O . LEU A 1 80 ? -10.946 5.329 12.105 1.00 84.31 80 LEU A O 1
ATOM 628 N N . GLY A 1 81 ? -11.605 3.519 10.966 1.00 85.44 81 GLY A N 1
ATOM 629 C CA . GLY A 1 81 ? -12.970 3.969 10.697 1.00 85.44 81 GLY A CA 1
ATOM 630 C C . GLY A 1 81 ? -13.966 3.733 11.832 1.00 85.44 81 GLY A C 1
ATOM 631 O O . GLY A 1 81 ? -15.157 3.947 11.622 1.00 85.44 81 GLY A O 1
ATOM 632 N N . GLU A 1 82 ? -13.530 3.296 13.017 1.00 86.19 82 GLU A N 1
ATOM 633 C CA . GLU A 1 82 ? -14.404 3.135 14.191 1.00 86.19 82 GLU A CA 1
ATOM 634 C C . GLU A 1 82 ? -15.243 4.394 14.513 1.00 86.19 82 GLU A C 1
ATOM 636 O O . GLU A 1 82 ? -16.454 4.249 14.703 1.00 86.19 82 GLU A O 1
ATOM 641 N N . PRO A 1 83 ? -14.699 5.630 14.448 1.00 91.00 83 PRO A N 1
ATOM 642 C CA . PRO A 1 83 ? -15.475 6.849 14.697 1.00 91.00 83 PRO A CA 1
ATOM 643 C C . PRO A 1 83 ? -16.586 7.120 13.668 1.00 91.00 83 PRO A C 1
ATOM 645 O O . PRO A 1 83 ? -17.447 7.964 13.901 1.00 91.00 83 PRO A O 1
ATOM 648 N N . LEU A 1 84 ? -16.571 6.439 12.517 1.00 87.19 84 LEU A N 1
ATOM 649 C CA . LEU A 1 84 ? -17.481 6.685 11.391 1.00 87.19 84 LEU A CA 1
ATOM 650 C C . LEU A 1 84 ? -18.788 5.878 11.488 1.00 87.19 84 LEU A C 1
ATOM 652 O O . LEU A 1 84 ? -19.675 6.038 10.646 1.00 87.19 84 LEU A O 1
ATOM 656 N N . GLY A 1 85 ? -18.923 5.009 12.496 1.00 91.38 85 GLY A N 1
ATOM 657 C CA . GLY A 1 85 ? -20.157 4.274 12.780 1.00 91.38 85 GLY A CA 1
ATOM 658 C C . GLY A 1 85 ? -20.667 3.465 11.581 1.00 91.38 85 GLY A C 1
ATOM 659 O O . GLY A 1 85 ? -19.974 2.592 11.061 1.00 91.38 85 GLY A O 1
ATOM 660 N N . SER A 1 86 ? -21.886 3.760 11.123 1.00 92.00 86 SER A N 1
ATOM 661 C CA . SER A 1 86 ? -22.556 3.055 10.018 1.00 92.00 86 SER A CA 1
ATOM 662 C C . SER A 1 86 ? -21.921 3.279 8.640 1.00 92.00 86 SER A C 1
ATOM 664 O O . SER A 1 86 ? -22.130 2.463 7.742 1.00 92.00 86 SER A O 1
ATOM 666 N N . LEU A 1 87 ? -21.120 4.336 8.460 1.00 92.94 87 LEU A N 1
ATOM 667 C CA . LEU A 1 87 ? -20.392 4.588 7.209 1.00 92.94 87 LEU A CA 1
ATOM 668 C C . LEU A 1 87 ? -19.146 3.706 7.062 1.00 92.94 87 LEU A C 1
ATOM 670 O O . LEU A 1 87 ? -18.666 3.503 5.946 1.00 92.94 87 LEU A O 1
ATOM 674 N N . ARG A 1 88 ? -18.638 3.148 8.167 1.00 91.38 88 ARG A N 1
ATOM 675 C CA . ARG A 1 88 ? -17.449 2.284 8.206 1.00 91.38 88 ARG A CA 1
ATOM 676 C C . ARG A 1 88 ? -17.473 1.151 7.166 1.00 91.38 88 ARG A C 1
ATOM 678 O O . ARG A 1 88 ? -16.543 1.103 6.367 1.00 91.38 88 ARG A O 1
ATOM 685 N N . PRO A 1 89 ? -18.497 0.273 7.095 1.00 90.44 89 PRO A N 1
ATOM 686 C CA . PRO A 1 89 ? -18.516 -0.812 6.112 1.00 90.44 89 PRO A CA 1
ATOM 687 C C . PRO A 1 89 ? -18.513 -0.307 4.664 1.00 90.44 89 PRO A C 1
ATOM 689 O O . PRO A 1 89 ? -17.837 -0.891 3.822 1.00 90.44 89 PRO A O 1
ATOM 692 N N . ILE A 1 90 ? -19.210 0.799 4.375 1.00 92.81 90 ILE A N 1
ATOM 693 C CA . ILE A 1 90 ? -19.246 1.395 3.032 1.00 92.81 90 ILE A CA 1
ATOM 694 C C . ILE A 1 90 ? -17.844 1.871 2.640 1.00 92.81 90 ILE A C 1
ATOM 696 O O . ILE A 1 90 ? -17.354 1.538 1.563 1.00 92.81 90 ILE A O 1
ATOM 700 N N . LEU A 1 91 ? -17.169 2.599 3.530 1.00 90.75 91 LEU A N 1
ATOM 701 C CA . LEU A 1 91 ? -15.820 3.105 3.280 1.00 90.75 91 LEU A CA 1
ATOM 702 C C . LEU A 1 91 ? -14.787 1.981 3.173 1.00 90.75 91 LEU A C 1
ATOM 704 O O . LEU A 1 91 ? -13.907 2.056 2.320 1.00 90.75 91 LEU A O 1
ATOM 708 N N . THR A 1 92 ? -14.910 0.918 3.968 1.00 91.94 92 THR A N 1
ATOM 709 C CA . THR A 1 92 ? -14.045 -0.264 3.856 1.00 91.94 92 THR A CA 1
ATOM 710 C C . THR A 1 92 ? -14.227 -0.977 2.515 1.00 91.94 92 THR A C 1
ATOM 712 O O . THR A 1 92 ? -13.234 -1.343 1.888 1.00 91.94 92 THR A O 1
ATOM 715 N N . LEU A 1 93 ? -15.464 -1.143 2.035 1.00 92.44 93 LEU A N 1
ATOM 716 C CA . LEU A 1 93 ? -15.726 -1.731 0.716 1.00 92.44 93 LEU A CA 1
ATOM 717 C C . LEU A 1 93 ? -15.166 -0.860 -0.414 1.00 92.44 93 LEU A C 1
ATOM 719 O O . LEU A 1 93 ? -14.558 -1.384 -1.348 1.00 92.44 93 LEU A O 1
ATOM 723 N N . LEU A 1 94 ? -15.313 0.464 -0.310 1.00 91.81 94 LEU A N 1
ATOM 724 C CA . LEU A 1 94 ? -14.711 1.397 -1.263 1.00 91.81 94 LEU A CA 1
ATOM 725 C C . LEU A 1 94 ? -13.180 1.307 -1.243 1.00 91.81 94 LEU A C 1
ATOM 727 O O . LEU A 1 94 ? -12.570 1.211 -2.304 1.00 91.81 94 LEU A O 1
ATOM 731 N N . ALA A 1 95 ? -12.562 1.268 -0.060 1.00 90.38 95 ALA A N 1
ATOM 732 C CA . ALA A 1 95 ? -11.115 1.127 0.095 1.00 90.38 95 ALA A CA 1
ATOM 733 C C . ALA A 1 95 ? -10.583 -0.200 -0.476 1.00 90.38 95 ALA A C 1
ATOM 735 O O . ALA A 1 95 ? -9.498 -0.219 -1.051 1.00 90.38 95 ALA A O 1
ATOM 736 N N . LEU A 1 96 ? -11.353 -1.289 -0.374 1.00 91.81 96 LEU A N 1
ATOM 737 C CA . LEU A 1 96 ? -11.027 -2.575 -0.997 1.00 91.81 96 LEU A CA 1
ATOM 738 C C . LEU A 1 96 ? -11.139 -2.530 -2.525 1.00 91.81 96 LEU A C 1
ATOM 740 O O . LEU A 1 96 ? -10.313 -3.123 -3.211 1.00 91.81 96 LEU A O 1
ATOM 744 N N . ALA A 1 97 ? -12.147 -1.842 -3.066 1.00 90.44 97 ALA A N 1
ATOM 745 C CA . ALA A 1 97 ? -12.382 -1.772 -4.508 1.00 90.44 97 ALA A CA 1
ATOM 746 C C . ALA A 1 97 ? -11.412 -0.821 -5.235 1.00 90.44 97 ALA A C 1
ATOM 748 O O . ALA A 1 97 ? -11.075 -1.048 -6.399 1.00 90.44 97 ALA A O 1
ATOM 749 N N . LEU A 1 98 ? -10.955 0.238 -4.562 1.00 90.00 98 LEU A N 1
ATOM 750 C CA . LEU A 1 98 ? -10.190 1.334 -5.162 1.00 90.00 98 LEU A CA 1
ATOM 751 C C . LEU A 1 98 ? -8.868 0.897 -5.829 1.00 90.00 98 LEU A C 1
ATOM 753 O O . LEU A 1 98 ? -8.587 1.349 -6.938 1.00 90.00 98 LEU A O 1
ATOM 757 N N . PRO A 1 99 ? -8.059 -0.013 -5.255 1.00 88.44 99 PRO A N 1
ATOM 758 C CA . PRO A 1 99 ? -6.845 -0.473 -5.927 1.00 88.44 99 PRO A CA 1
ATOM 759 C C . PRO A 1 99 ? -7.137 -1.235 -7.221 1.00 88.44 99 PRO A C 1
ATOM 761 O O . PRO A 1 99 ? -6.385 -1.102 -8.182 1.00 88.44 99 PRO A O 1
ATOM 764 N N . PHE A 1 100 ? -8.247 -1.977 -7.288 1.00 89.75 100 PHE A N 1
ATOM 765 C CA . PHE A 1 100 ? -8.645 -2.698 -8.500 1.00 89.75 100 PHE A CA 1
ATOM 766 C C . PHE A 1 100 ? -9.128 -1.759 -9.604 1.00 89.75 100 PHE A C 1
ATOM 768 O O . PHE A 1 100 ? -8.808 -1.979 -10.773 1.00 89.75 100 PHE A O 1
ATOM 775 N N . 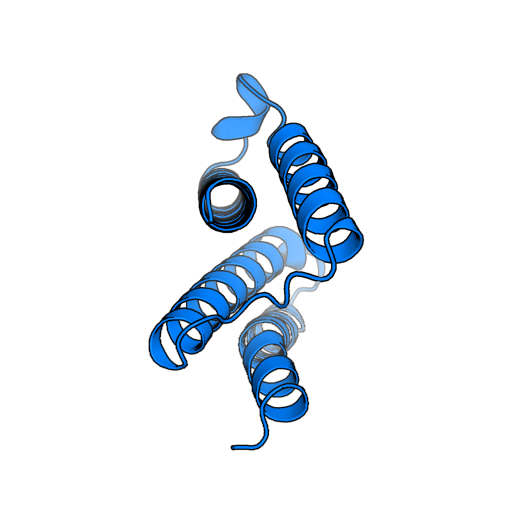THR A 1 101 ? -9.866 -0.700 -9.256 1.00 88.56 101 THR A N 1
ATOM 776 C CA . THR A 1 101 ? -10.285 0.302 -10.247 1.00 88.56 101 THR A CA 1
ATOM 777 C C . THR A 1 101 ? -9.081 1.056 -10.799 1.00 88.56 101 THR A C 1
ATOM 779 O O . THR A 1 101 ? -8.969 1.200 -12.014 1.00 88.56 101 THR A O 1
ATOM 782 N N . ILE A 1 102 ? -8.136 1.450 -9.939 1.00 87.25 102 ILE A N 1
ATOM 783 C CA . ILE A 1 102 ? -6.879 2.084 -10.360 1.00 87.25 102 ILE A CA 1
ATOM 784 C C . ILE A 1 102 ? -6.067 1.139 -11.247 1.00 87.25 102 ILE A C 1
ATOM 786 O O . ILE A 1 102 ? -5.628 1.551 -12.318 1.00 87.25 102 ILE A O 1
ATOM 790 N N . HIS A 1 103 ? -5.895 -0.122 -10.844 1.00 85.19 103 HIS A N 1
ATOM 791 C CA . HIS A 1 103 ? -5.146 -1.102 -11.630 1.00 85.19 103 HIS A CA 1
ATOM 792 C C . HIS A 1 103 ? -5.729 -1.258 -13.041 1.00 85.19 103 HIS A C 1
ATOM 794 O O . HIS A 1 103 ? -4.986 -1.177 -14.012 1.00 85.19 103 HIS A O 1
ATOM 800 N N . ARG A 1 104 ? -7.058 -1.363 -13.160 1.00 85.62 104 ARG A N 1
ATOM 801 C CA . ARG A 1 104 ? -7.756 -1.478 -14.450 1.00 85.62 104 ARG A CA 1
ATOM 802 C C . ARG A 1 104 ? -7.664 -0.219 -15.322 1.00 85.62 104 ARG A C 1
ATOM 804 O O . ARG A 1 104 ? -7.707 -0.323 -16.541 1.00 85.62 104 ARG A O 1
ATOM 811 N N . ILE A 1 105 ? -7.573 0.969 -14.720 1.00 85.50 105 ILE A N 1
ATOM 812 C CA . ILE A 1 105 ? -7.373 2.231 -15.456 1.00 85.50 105 ILE A CA 1
ATOM 813 C C . ILE A 1 105 ? -5.937 2.324 -15.988 1.00 85.50 105 ILE A C 1
ATOM 815 O O . ILE A 1 105 ? -5.724 2.825 -17.090 1.00 85.50 105 ILE A O 1
ATOM 819 N N . LEU A 1 106 ? -4.960 1.867 -15.201 1.00 80.56 106 LEU A N 1
ATOM 820 C CA . LEU A 1 106 ? -3.540 1.928 -15.550 1.00 80.56 106 LEU A CA 1
ATOM 821 C C . LEU A 1 106 ? -3.116 0.834 -16.539 1.00 80.56 106 LEU A C 1
ATOM 823 O O . LEU A 1 106 ? -2.206 1.070 -17.329 1.00 80.56 106 LEU A O 1
ATOM 827 N N . ASP A 1 107 ? -3.762 -0.329 -16.4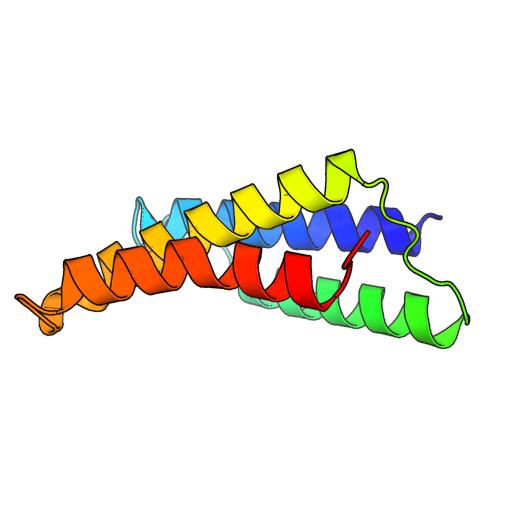98 1.00 78.00 107 ASP A N 1
ATOM 828 C CA . ASP A 1 107 ? -3.513 -1.453 -17.400 1.00 78.00 107 ASP A CA 1
ATOM 829 C C . ASP A 1 107 ? -4.849 -1.975 -17.966 1.00 78.00 107 ASP A C 1
ATOM 831 O O . ASP A 1 107 ? -5.455 -2.887 -17.401 1.00 78.00 107 ASP A O 1
ATOM 835 N N . PRO A 1 108 ? -5.371 -1.354 -19.044 1.00 66.69 108 PRO A N 1
ATOM 836 C CA . PRO A 1 108 ? -6.665 -1.707 -19.630 1.00 66.69 108 PRO A CA 1
ATOM 837 C C . PRO A 1 108 ? -6.627 -2.973 -20.510 1.00 66.69 108 PRO A C 1
ATOM 839 O O . PRO A 1 108 ? -7.554 -3.170 -21.300 1.00 66.69 108 PRO A O 1
ATOM 842 N N . SER A 1 109 ? -5.556 -3.773 -20.425 1.00 58.22 109 SER A N 1
ATOM 843 C CA . SER A 1 109 ? -5.319 -4.949 -21.272 1.00 58.22 109 SER A CA 1
ATOM 844 C C . SER A 1 109 ? -6.263 -6.127 -21.019 1.00 58.22 109 SER A C 1
ATOM 846 O O . SER A 1 109 ? -6.761 -6.311 -19.883 1.00 58.22 109 SER A O 1
#